Protein AF-A0A318CTT0-F1 (afdb_monomer_lite)

Sequence (79 aa):
MIDKSQYEKRILGEIRSLPEEALPKIARLLSLIREEFVTPESRFPLGEEDTSHEKTRNLLSTSKGNWAADVIADREDRV

Foldseek 3Di:
DPDPVNVVVVVVVVLVPDDPVCNVLVVVLVVLCCVQPVDPPDDDDDDCNVPSNVVLVVLVVPDPDDSSVVSVVVVVVVD

Structure (mmCIF, N/CA/C/O backbone):
data_AF-A0A318CTT0-F1
#
_entry.id   AF-A0A318CTT0-F1
#
loop_
_atom_site.group_PDB
_atom_site.id
_atom_site.type_symbol
_atom_site.label_atom_id
_atom_site.label_alt_id
_atom_site.label_comp_id
_atom_site.label_asym_id
_atom_site.label_entity_id
_atom_site.label_seq_id
_atom_site.pdbx_PDB_ins_code
_atom_site.Cartn_x
_atom_site.Cartn_y
_atom_site.Cartn_z
_atom_site.occupancy
_atom_site.B_iso_or_equiv
_atom_site.auth_seq_id
_atom_site.auth_comp_id
_atom_site.auth_asym_id
_atom_site.auth_atom_id
_atom_site.pdbx_PDB_model_num
ATOM 1 N N . MET A 1 1 ? -7.991 19.914 -13.842 1.00 57.00 1 MET A N 1
ATOM 2 C CA . MET A 1 1 ? -6.855 19.566 -12.961 1.00 57.00 1 MET A CA 1
ATOM 3 C C . MET A 1 1 ? -7.357 19.663 -11.536 1.00 57.00 1 MET A C 1
ATOM 5 O O . MET A 1 1 ? -7.923 20.694 -11.201 1.00 57.00 1 MET A O 1
ATOM 9 N N . ILE A 1 2 ? -7.258 18.593 -10.747 1.00 60.62 2 ILE A N 1
ATOM 10 C CA . ILE A 1 2 ? -7.590 18.668 -9.318 1.00 60.62 2 ILE A CA 1
ATOM 11 C C . ILE A 1 2 ? -6.542 19.576 -8.670 1.00 60.62 2 ILE A C 1
ATOM 13 O O . ILE A 1 2 ? -5.349 19.402 -8.914 1.00 60.62 2 ILE A O 1
ATOM 17 N N . ASP A 1 3 ? -6.988 20.565 -7.899 1.00 82.88 3 ASP A N 1
ATOM 18 C CA . ASP A 1 3 ? -6.102 21.408 -7.099 1.00 82.88 3 ASP A CA 1
ATOM 19 C C . ASP A 1 3 ? -5.328 20.511 -6.124 1.00 82.88 3 ASP A C 1
ATOM 21 O O . ASP A 1 3 ? -5.923 19.741 -5.363 1.00 82.88 3 ASP A O 1
ATOM 25 N N . LYS A 1 4 ? -3.996 20.596 -6.157 1.00 85.44 4 LYS A N 1
ATOM 26 C CA . LYS A 1 4 ? -3.094 19.795 -5.322 1.00 85.44 4 LYS A CA 1
ATOM 27 C C . LYS A 1 4 ? -3.491 19.860 -3.843 1.00 85.44 4 LYS A C 1
ATOM 29 O O . LYS A 1 4 ? -3.490 18.833 -3.170 1.00 85.44 4 LYS A O 1
ATOM 34 N N . SER A 1 5 ? -3.931 21.027 -3.363 1.00 83.75 5 SER A N 1
ATOM 35 C CA . SER A 1 5 ? -4.379 21.198 -1.976 1.00 83.75 5 SER A CA 1
ATOM 36 C C . SER A 1 5 ? -5.649 20.399 -1.662 1.00 83.75 5 SER A C 1
ATOM 38 O O . SER A 1 5 ? -5.791 19.844 -0.571 1.00 83.75 5 SER A O 1
ATOM 40 N N . GLN A 1 6 ? -6.582 20.307 -2.612 1.00 87.00 6 GLN A N 1
ATOM 41 C CA . GLN A 1 6 ? -7.806 19.518 -2.447 1.00 87.00 6 GLN A CA 1
ATOM 42 C C . GLN A 1 6 ? -7.514 18.018 -2.484 1.00 87.00 6 GLN A C 1
ATOM 44 O O . GLN A 1 6 ? -8.100 17.256 -1.716 1.00 87.00 6 GLN A O 1
ATOM 49 N N . TYR A 1 7 ? -6.579 17.606 -3.339 1.00 85.19 7 TYR A N 1
ATOM 50 C CA . TYR A 1 7 ? -6.132 16.222 -3.421 1.00 85.19 7 TYR A CA 1
ATOM 51 C C . TYR A 1 7 ? -5.459 15.759 -2.120 1.00 85.19 7 TYR A C 1
ATOM 53 O O . TYR A 1 7 ? -5.834 14.728 -1.565 1.00 85.19 7 TYR A O 1
ATOM 61 N N . GLU A 1 8 ? -4.542 16.562 -1.574 1.00 88.00 8 GLU A N 1
ATOM 62 C CA . GLU A 1 8 ? -3.876 16.276 -0.296 1.00 88.00 8 GLU A CA 1
ATOM 63 C C . GLU A 1 8 ? -4.872 16.190 0.866 1.00 88.00 8 GLU A C 1
ATOM 65 O O . GLU A 1 8 ? -4.838 15.240 1.650 1.00 88.00 8 GLU A O 1
ATOM 70 N N . LYS A 1 9 ? -5.812 17.141 0.952 1.00 92.56 9 LYS A N 1
ATOM 71 C CA . LYS A 1 9 ? -6.867 17.123 1.978 1.00 92.56 9 LYS A CA 1
ATOM 72 C C . LYS A 1 9 ? -7.711 15.856 1.912 1.00 92.56 9 LYS A C 1
ATOM 74 O O . LYS A 1 9 ? -8.056 15.307 2.957 1.00 92.56 9 LYS A O 1
ATOM 79 N N . ARG A 1 10 ? -8.029 15.391 0.703 1.00 91.00 10 ARG A N 1
ATOM 80 C CA . ARG A 1 10 ? -8.806 14.169 0.497 1.00 91.00 10 ARG A CA 1
ATOM 81 C C . ARG A 1 10 ? -8.051 12.932 0.982 1.00 91.00 10 ARG A C 1
ATOM 83 O O . ARG A 1 10 ? -8.612 12.182 1.772 1.00 91.00 10 ARG A O 1
ATOM 90 N N . ILE A 1 11 ? -6.787 12.762 0.588 1.00 88.62 11 ILE A N 1
ATOM 91 C CA . ILE A 1 11 ? -5.958 11.628 1.035 1.00 88.62 11 ILE A CA 1
ATOM 92 C C . ILE A 1 11 ? -5.842 11.611 2.560 1.00 88.62 11 ILE A C 1
ATOM 94 O O . ILE A 1 11 ? -6.043 10.577 3.191 1.00 88.62 11 ILE A O 1
ATOM 98 N N . LEU A 1 12 ? -5.556 12.764 3.172 1.00 89.56 12 LEU A N 1
ATOM 99 C CA . LEU A 1 12 ? -5.448 12.862 4.628 1.00 89.56 12 LEU A CA 1
ATOM 100 C C . LEU A 1 12 ? -6.773 12.541 5.329 1.00 89.56 12 LEU A C 1
ATOM 102 O O . LEU A 1 12 ? -6.760 11.936 6.400 1.00 89.56 12 LEU A O 1
ATOM 106 N N . GLY A 1 13 ? -7.905 12.933 4.741 1.00 92.62 13 GLY A N 1
ATOM 107 C CA . GLY A 1 13 ? -9.232 12.572 5.237 1.00 92.62 13 GLY A CA 1
ATOM 108 C C . GLY A 1 13 ? -9.476 11.065 5.194 1.00 92.62 13 GLY A C 1
ATOM 109 O O . GLY A 1 13 ? -9.886 10.487 6.196 1.00 92.62 13 GLY A O 1
ATOM 110 N N . GLU A 1 14 ? -9.158 10.428 4.067 1.00 90.69 14 GLU A N 1
ATOM 111 C CA . GLU A 1 14 ? -9.315 8.983 3.880 1.00 90.69 14 GLU A CA 1
ATOM 112 C C . GLU A 1 14 ? -8.420 8.196 4.854 1.00 90.69 14 GLU A C 1
ATOM 114 O O . GLU A 1 14 ? -8.917 7.304 5.536 1.00 90.69 14 GLU A O 1
ATOM 119 N N . ILE A 1 15 ? -7.152 8.588 5.037 1.00 88.56 15 ILE A N 1
ATOM 120 C CA . ILE A 1 15 ? -6.241 7.931 5.995 1.00 88.56 15 ILE A CA 1
ATOM 121 C C . ILE A 1 15 ? -6.766 8.042 7.430 1.00 88.56 15 ILE A C 1
ATOM 123 O O . ILE A 1 15 ? -6.748 7.062 8.169 1.00 88.56 15 ILE A O 1
ATOM 127 N N . ARG A 1 16 ? -7.260 9.220 7.829 1.00 89.56 16 ARG A N 1
ATOM 128 C CA . ARG A 1 16 ? -7.805 9.443 9.180 1.00 89.56 16 ARG A CA 1
ATOM 129 C C . ARG A 1 16 ? -9.096 8.674 9.448 1.00 89.56 16 ARG A C 1
ATOM 131 O O . ARG A 1 16 ? -9.423 8.462 10.608 1.00 89.56 16 ARG A O 1
ATOM 138 N N . SER A 1 17 ? -9.838 8.306 8.405 1.00 92.25 17 SER A N 1
ATOM 139 C CA . SER A 1 17 ? -11.069 7.519 8.544 1.00 92.25 17 SER A CA 1
ATOM 140 C C . SER A 1 17 ? -10.836 6.014 8.674 1.00 92.25 17 SER A C 1
ATOM 142 O O . SER A 1 17 ? -11.790 5.273 8.906 1.00 92.25 17 SER A O 1
ATOM 144 N N . LEU A 1 18 ? -9.597 5.547 8.499 1.00 90.25 18 LEU A N 1
ATOM 145 C CA . LEU A 1 18 ? -9.281 4.125 8.550 1.00 90.25 18 LEU A CA 1
ATOM 146 C C . LEU A 1 18 ? -9.147 3.633 9.999 1.00 90.25 18 LEU A C 1
ATOM 148 O O . LEU A 1 18 ? -8.749 4.406 10.871 1.00 90.25 18 LEU A O 1
ATOM 152 N N . PRO A 1 19 ? -9.444 2.345 10.258 1.00 93.00 19 PRO A N 1
ATOM 153 C CA . PRO A 1 19 ? -9.184 1.727 11.555 1.00 93.00 19 PRO A CA 1
ATOM 154 C C . PRO A 1 19 ? -7.703 1.833 11.940 1.00 93.00 19 PRO A C 1
ATOM 156 O O . PRO A 1 19 ? -6.830 1.764 11.068 1.00 93.00 19 PRO A O 1
ATOM 159 N N . GLU A 1 20 ? -7.403 1.957 13.235 1.00 89.81 20 GLU A N 1
ATOM 160 C CA . GLU A 1 20 ? -6.020 2.088 13.720 1.00 89.81 20 GLU A CA 1
ATOM 161 C C . GLU A 1 20 ? -5.146 0.898 13.293 1.00 89.81 20 GLU A C 1
ATOM 163 O O . GLU A 1 20 ? -3.977 1.071 12.948 1.00 89.81 20 GLU A O 1
ATOM 168 N N . GLU A 1 21 ? -5.726 -0.299 13.195 1.00 89.69 21 GLU A N 1
ATOM 169 C CA . GLU A 1 21 ? -5.049 -1.528 12.773 1.00 89.69 21 GLU A CA 1
ATOM 170 C C . GLU A 1 21 ? -4.627 -1.506 11.293 1.00 89.69 21 GLU A C 1
ATOM 172 O O . GLU A 1 21 ? -3.767 -2.286 10.871 1.00 89.69 21 GLU A O 1
ATOM 177 N N . ALA A 1 22 ? -5.214 -0.620 10.483 1.00 84.94 22 ALA A N 1
ATOM 178 C CA . ALA A 1 22 ? -4.849 -0.442 9.082 1.00 84.94 22 ALA A CA 1
ATOM 179 C C . ALA A 1 22 ? -3.628 0.478 8.906 1.00 84.94 22 ALA A C 1
ATOM 181 O O . ALA A 1 22 ? -2.909 0.348 7.910 1.00 84.94 22 ALA A O 1
ATOM 182 N N . LEU A 1 23 ? -3.352 1.371 9.865 1.00 85.19 23 LEU A N 1
ATOM 183 C CA . LEU A 1 23 ? -2.280 2.368 9.758 1.00 85.19 23 LEU A CA 1
ATOM 184 C C . LEU A 1 23 ? -0.884 1.747 9.574 1.00 85.19 23 LEU A C 1
ATOM 186 O O . LEU A 1 23 ? -0.169 2.208 8.680 1.00 85.19 23 LEU A O 1
ATOM 190 N N . PRO A 1 24 ? -0.486 0.681 10.304 1.00 86.06 24 PRO A N 1
ATOM 191 C CA . PRO A 1 24 ? 0.811 0.038 10.086 1.00 86.06 24 PRO A CA 1
ATOM 192 C C . PRO A 1 24 ? 0.969 -0.524 8.668 1.00 86.06 24 PRO A C 1
ATOM 194 O O . PRO A 1 24 ? 2.036 -0.402 8.067 1.00 86.06 24 PRO A O 1
ATOM 197 N N . LYS A 1 25 ? -0.100 -1.096 8.096 1.00 82.88 25 LYS A N 1
ATOM 198 C CA . LYS A 1 25 ? -0.084 -1.661 6.735 1.00 82.88 25 LYS A CA 1
ATOM 199 C C . LYS A 1 25 ? 0.050 -0.570 5.676 1.00 82.88 25 LYS A C 1
ATOM 201 O O . LYS A 1 25 ? 0.802 -0.733 4.720 1.00 82.88 25 LYS A O 1
ATOM 206 N N . ILE A 1 26 ? -0.634 0.556 5.869 1.00 85.06 26 ILE A N 1
ATOM 207 C CA . ILE A 1 26 ? -0.551 1.718 4.976 1.00 85.06 26 ILE A CA 1
ATOM 208 C C . ILE A 1 26 ? 0.833 2.354 5.049 1.00 85.06 26 ILE A C 1
ATOM 210 O O . ILE A 1 26 ? 1.426 2.634 4.012 1.00 85.06 26 ILE A O 1
ATOM 214 N N . ALA A 1 27 ? 1.373 2.545 6.256 1.00 84.25 27 ALA A N 1
ATOM 215 C CA . ALA A 1 27 ? 2.723 3.064 6.442 1.00 84.25 27 ALA A CA 1
ATOM 216 C C . ALA A 1 27 ? 3.756 2.174 5.738 1.00 84.25 27 ALA A C 1
ATOM 218 O O . ALA A 1 27 ? 4.610 2.681 5.014 1.00 84.25 27 ALA A O 1
ATOM 219 N N . ARG A 1 28 ? 3.626 0.848 5.874 1.00 81.75 28 ARG A N 1
ATOM 220 C CA . ARG A 1 28 ? 4.482 -0.112 5.172 1.00 81.75 28 ARG A CA 1
ATOM 221 C C . ARG A 1 28 ? 4.352 0.005 3.656 1.00 81.75 28 ARG A C 1
ATOM 223 O O . ARG A 1 28 ? 5.368 0.087 2.978 1.00 81.75 28 ARG A O 1
ATOM 230 N N . LEU A 1 29 ? 3.132 0.069 3.126 1.00 82.62 29 LEU A N 1
ATOM 231 C CA . LEU A 1 29 ? 2.902 0.228 1.690 1.00 82.62 29 LEU A CA 1
ATOM 232 C C . LEU A 1 29 ? 3.521 1.527 1.151 1.00 82.62 29 LEU A C 1
ATOM 234 O O . LEU A 1 29 ? 4.153 1.511 0.100 1.00 82.62 29 LEU A O 1
ATOM 238 N N . LEU A 1 30 ? 3.384 2.640 1.875 1.00 82.44 30 LEU A N 1
ATOM 239 C CA . LEU A 1 30 ? 3.991 3.918 1.496 1.00 82.44 30 LEU A CA 1
ATOM 240 C C . LEU A 1 30 ? 5.522 3.853 1.498 1.00 82.44 30 LEU A C 1
ATOM 242 O O . LEU A 1 30 ? 6.142 4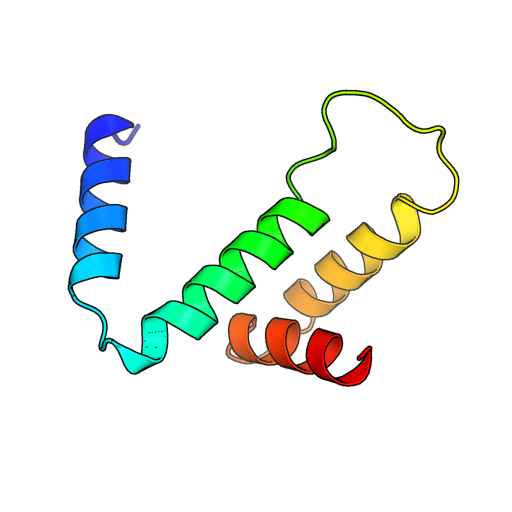.389 0.582 1.00 82.44 30 LEU A O 1
ATOM 246 N N . SER A 1 31 ? 6.130 3.182 2.482 1.00 79.31 31 SER A N 1
ATOM 247 C CA . SER A 1 31 ? 7.578 2.942 2.497 1.00 79.31 31 SER A CA 1
ATOM 248 C C . SER A 1 31 ? 8.024 2.116 1.293 1.00 79.31 31 SER A C 1
ATOM 250 O O . SER A 1 31 ? 8.962 2.514 0.612 1.00 79.31 31 SER A O 1
ATOM 252 N N . LEU A 1 32 ? 7.302 1.040 0.964 1.00 74.94 32 LEU A N 1
ATOM 253 C CA . LEU A 1 32 ? 7.608 0.195 -0.196 1.00 74.94 32 LEU A CA 1
ATOM 254 C C . LEU A 1 32 ? 7.494 0.965 -1.513 1.00 74.94 32 LEU A C 1
ATOM 256 O O . LEU A 1 32 ? 8.375 0.880 -2.359 1.00 74.94 32 LEU A O 1
ATOM 260 N N . ILE A 1 33 ? 6.438 1.764 -1.678 1.00 76.69 33 ILE A N 1
ATOM 261 C CA . ILE A 1 33 ? 6.282 2.618 -2.861 1.00 76.69 33 ILE A CA 1
ATOM 262 C C . ILE A 1 33 ? 7.414 3.644 -2.933 1.00 76.69 33 ILE A C 1
ATOM 264 O O . ILE A 1 33 ? 7.919 3.924 -4.014 1.00 76.69 33 ILE A O 1
ATOM 268 N N . ARG A 1 34 ? 7.825 4.217 -1.799 1.00 74.25 34 ARG A N 1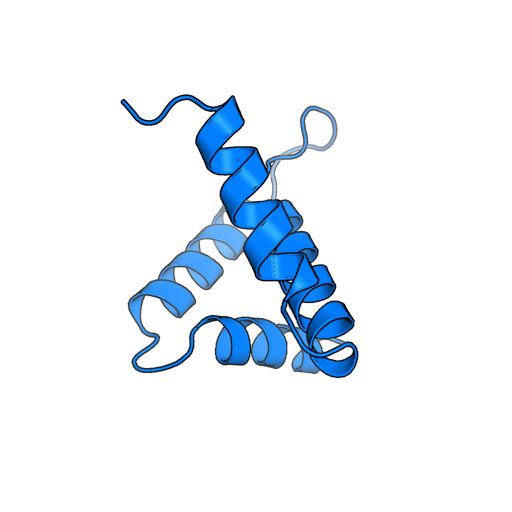
ATOM 269 C CA . ARG A 1 34 ? 8.934 5.170 -1.759 1.00 74.25 34 ARG A CA 1
ATOM 270 C C . ARG A 1 34 ? 10.248 4.509 -2.173 1.00 74.25 34 ARG A C 1
ATOM 272 O O . ARG A 1 34 ? 10.947 5.080 -2.992 1.00 74.25 34 ARG A O 1
ATOM 279 N N . GLU A 1 35 ? 10.556 3.329 -1.652 1.00 73.44 35 GLU A N 1
ATOM 280 C CA . GLU A 1 35 ? 11.751 2.563 -2.031 1.00 73.44 35 GLU A CA 1
ATOM 281 C C . GLU A 1 35 ? 11.750 2.185 -3.519 1.00 73.44 35 GLU A C 1
ATOM 283 O O . GLU A 1 35 ? 12.784 2.261 -4.173 1.00 73.44 35 GLU A O 1
ATOM 288 N N . GLU A 1 36 ? 10.589 1.815 -4.064 1.00 69.25 36 GLU A N 1
ATOM 289 C CA . GLU A 1 36 ? 10.458 1.324 -5.441 1.00 69.25 36 GLU A CA 1
ATOM 290 C C . GLU A 1 36 ? 10.227 2.410 -6.495 1.00 69.25 36 GLU A C 1
ATOM 292 O O . GLU A 1 36 ? 10.444 2.156 -7.673 1.00 69.25 36 GLU A O 1
ATOM 297 N N . PHE A 1 37 ? 9.732 3.594 -6.138 1.00 66.88 37 PHE A N 1
ATOM 298 C CA . PHE A 1 37 ? 9.320 4.603 -7.128 1.00 66.88 37 PHE A CA 1
ATOM 299 C C . PHE A 1 37 ? 9.824 6.010 -6.840 1.00 66.88 37 PHE A C 1
ATOM 301 O O . PHE A 1 37 ? 9.809 6.854 -7.737 1.00 66.88 37 PHE A O 1
ATOM 308 N N . VAL A 1 38 ? 10.265 6.291 -5.616 1.00 63.62 38 VAL A N 1
ATOM 309 C CA . VAL A 1 38 ? 10.925 7.553 -5.295 1.00 63.62 38 VAL A CA 1
ATOM 310 C C . VAL A 1 38 ? 12.415 7.260 -5.306 1.00 63.62 38 VAL A C 1
ATOM 312 O O . VAL A 1 38 ? 12.997 6.876 -4.294 1.00 63.62 38 VAL A O 1
ATOM 315 N N . THR A 1 39 ? 13.007 7.398 -6.493 1.00 54.34 39 THR A N 1
ATOM 316 C CA . THR A 1 39 ? 14.452 7.313 -6.712 1.00 54.34 39 THR A CA 1
ATOM 317 C C . THR A 1 39 ? 15.220 8.042 -5.607 1.00 54.34 39 THR A C 1
ATOM 319 O O . THR A 1 39 ? 14.785 9.109 -5.151 1.00 54.34 39 THR A O 1
ATOM 322 N N . PRO A 1 40 ? 16.380 7.520 -5.172 1.00 50.38 40 PRO A N 1
ATOM 323 C CA . PRO A 1 40 ? 17.254 8.278 -4.305 1.00 50.38 40 PRO A CA 1
ATOM 324 C C . PRO A 1 40 ? 17.755 9.476 -5.110 1.00 50.38 40 PRO A C 1
ATOM 326 O O . PRO A 1 40 ? 18.617 9.360 -5.982 1.00 50.38 40 PRO A O 1
ATOM 329 N N . GLU A 1 41 ? 17.222 10.661 -4.820 1.00 49.03 41 GLU A N 1
ATOM 330 C CA . GLU A 1 41 ? 17.963 11.878 -5.097 1.00 49.03 41 GLU A CA 1
ATOM 331 C C . GLU A 1 41 ? 19.312 11.750 -4.375 1.00 49.03 41 GLU A C 1
ATOM 333 O O . GLU A 1 41 ? 19.419 11.944 -3.168 1.00 49.03 41 GLU A O 1
ATOM 338 N N . SER A 1 42 ? 20.346 11.428 -5.154 1.00 52.06 42 SER A N 1
ATOM 339 C CA . SER A 1 42 ? 21.758 11.461 -4.786 1.00 52.06 42 SER A CA 1
ATOM 340 C C . SER A 1 42 ? 22.292 10.289 -3.944 1.00 52.06 42 SER A C 1
ATOM 342 O O . SER A 1 42 ? 21.944 10.110 -2.780 1.00 52.06 42 SER A O 1
ATOM 344 N N . ARG A 1 43 ? 23.332 9.658 -4.519 1.00 46.38 43 ARG A N 1
ATOM 345 C CA . ARG A 1 43 ? 24.381 8.803 -3.920 1.00 46.38 43 ARG A CA 1
ATOM 346 C C . ARG A 1 43 ? 24.061 7.309 -3.903 1.00 46.38 43 ARG A C 1
ATOM 348 O O . ARG A 1 43 ? 23.575 6.821 -2.904 1.00 46.38 43 ARG A O 1
ATOM 355 N N . PHE A 1 44 ? 24.381 6.595 -4.980 1.00 41.53 44 PHE A N 1
ATOM 356 C CA . PHE A 1 44 ? 25.315 5.448 -5.049 1.00 41.53 44 PHE A CA 1
ATOM 357 C C . PHE A 1 44 ? 25.263 4.863 -6.480 1.00 41.53 44 PHE A C 1
ATOM 359 O O . PHE A 1 44 ? 24.249 5.030 -7.155 1.00 41.53 44 PHE A O 1
ATOM 366 N N . PRO A 1 45 ? 26.365 4.301 -7.019 1.00 47.88 45 PRO A N 1
ATOM 367 C CA . PRO A 1 45 ? 26.447 3.981 -8.437 1.00 47.88 45 PRO A CA 1
ATOM 368 C C . PRO A 1 45 ? 25.647 2.717 -8.781 1.00 47.88 45 PRO A C 1
ATOM 370 O O . PRO A 1 45 ? 25.754 1.696 -8.107 1.00 47.88 45 PRO A O 1
ATOM 373 N N . LEU A 1 46 ? 24.885 2.851 -9.867 1.00 56.25 46 LEU A N 1
ATOM 374 C CA . LEU A 1 46 ? 24.214 1.848 -10.694 1.00 56.25 46 LEU A CA 1
ATOM 375 C C . LEU A 1 46 ? 24.820 0.437 -10.617 1.00 56.25 46 LEU A C 1
ATOM 377 O O . LEU A 1 46 ? 25.983 0.228 -10.969 1.00 56.25 46 LEU A O 1
ATOM 381 N N . GLY A 1 47 ? 23.982 -0.534 -10.251 1.00 47.03 47 GLY A N 1
ATOM 382 C CA . GLY A 1 47 ? 24.296 -1.960 -10.363 1.00 47.03 47 GLY A CA 1
ATOM 383 C C . GLY A 1 47 ? 23.086 -2.897 -10.293 1.00 47.03 47 GLY A C 1
ATOM 384 O O . GLY A 1 47 ? 23.113 -3.944 -10.926 1.00 47.03 47 GLY A O 1
ATOM 385 N N . GLU A 1 48 ? 22.007 -2.520 -9.593 1.00 52.53 48 GLU A N 1
ATOM 386 C CA . GLU A 1 48 ? 20.843 -3.409 -9.385 1.00 52.53 48 GLU A CA 1
ATOM 387 C C . GLU A 1 48 ? 19.466 -2.747 -9.609 1.00 52.53 48 GLU A C 1
ATOM 389 O O . GLU A 1 48 ? 18.438 -3.386 -9.382 1.00 52.53 48 GLU A O 1
ATOM 394 N N . GLU A 1 49 ? 19.409 -1.493 -10.077 1.00 53.75 49 GLU A N 1
ATOM 395 C CA . GLU A 1 49 ? 18.153 -0.718 -10.158 1.00 53.75 49 GLU A CA 1
ATOM 396 C C . GLU A 1 49 ? 17.118 -1.307 -11.135 1.00 53.75 49 GLU A C 1
ATOM 398 O O . GLU A 1 49 ? 15.932 -1.346 -10.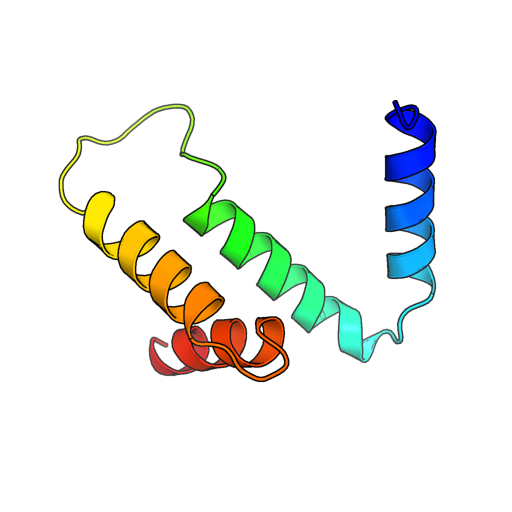811 1.00 53.75 49 GLU A O 1
ATOM 403 N N . ASP A 1 50 ? 17.532 -1.850 -12.285 1.00 53.38 50 ASP A N 1
ATOM 404 C CA . ASP A 1 50 ? 16.573 -2.323 -13.300 1.00 53.38 50 ASP A CA 1
ATOM 405 C C . ASP A 1 50 ? 15.741 -3.530 -12.830 1.00 53.38 50 ASP A C 1
ATOM 407 O O . ASP A 1 50 ? 14.544 -3.633 -13.107 1.00 53.38 50 ASP A O 1
ATOM 411 N N . THR A 1 51 ? 16.340 -4.428 -12.044 1.00 56.03 51 THR A N 1
ATOM 412 C CA . THR A 1 51 ? 15.678 -5.678 -11.640 1.00 56.03 51 THR A CA 1
ATOM 413 C C . THR A 1 51 ? 14.563 -5.454 -10.616 1.00 56.03 51 THR A C 1
ATOM 415 O O . THR A 1 51 ? 13.594 -6.218 -10.587 1.00 56.03 51 THR A O 1
ATOM 418 N N . SER A 1 52 ? 14.695 -4.443 -9.748 1.00 58.34 52 SER A N 1
ATOM 419 C CA . SER A 1 52 ? 13.703 -4.164 -8.698 1.00 58.34 52 SER A CA 1
ATOM 420 C C . SER A 1 52 ? 12.436 -3.562 -9.295 1.00 58.34 52 SER A C 1
ATOM 422 O O . SER A 1 52 ? 11.334 -4.074 -9.078 1.00 58.34 52 SER A O 1
ATOM 424 N N . HIS A 1 53 ? 12.605 -2.559 -10.159 1.00 64.31 53 HIS A N 1
ATOM 425 C CA . HIS A 1 53 ? 11.494 -1.891 -10.824 1.00 64.31 53 HIS A CA 1
ATOM 426 C C . HIS A 1 53 ? 10.742 -2.827 -11.773 1.00 64.31 53 HIS A C 1
ATOM 428 O O . HIS A 1 53 ? 9.509 -2.810 -11.802 1.00 64.31 53 HIS A O 1
ATOM 434 N N . GLU A 1 54 ? 11.449 -3.683 -12.517 1.00 65.31 54 GLU A N 1
ATOM 435 C CA . GLU A 1 54 ? 10.812 -4.649 -13.414 1.00 65.31 54 GLU A CA 1
ATOM 436 C C . GLU A 1 54 ? 9.998 -5.700 -12.644 1.00 65.31 54 GL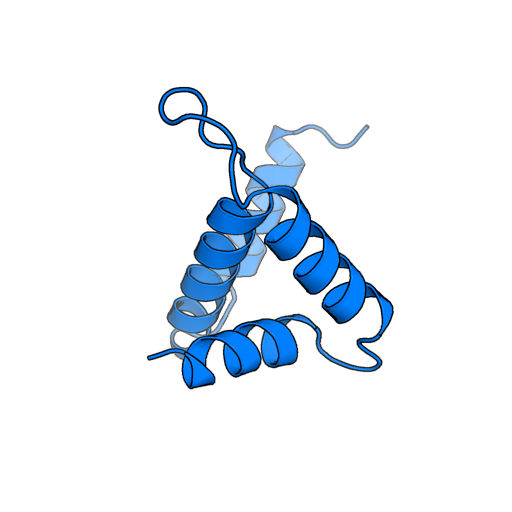U A C 1
ATOM 438 O O . GLU A 1 54 ? 8.879 -6.031 -13.043 1.00 65.31 54 GLU A O 1
ATOM 443 N N . LYS A 1 55 ? 10.489 -6.163 -11.486 1.00 65.94 55 LYS A N 1
ATOM 444 C CA . LYS A 1 55 ? 9.744 -7.081 -10.608 1.00 65.94 55 LYS A CA 1
ATOM 445 C C . LYS A 1 55 ? 8.491 -6.438 -10.027 1.00 65.94 55 LYS A C 1
ATOM 447 O O . LYS A 1 55 ? 7.421 -7.038 -10.115 1.00 65.94 55 LYS A O 1
ATOM 452 N N . THR A 1 56 ? 8.591 -5.224 -9.489 1.00 66.69 56 THR A N 1
ATOM 453 C CA . THR A 1 56 ? 7.436 -4.502 -8.931 1.00 66.69 56 THR A CA 1
ATOM 454 C C . THR A 1 56 ? 6.400 -4.212 -10.012 1.00 66.69 56 THR A C 1
ATOM 456 O O . THR A 1 56 ? 5.204 -4.434 -9.822 1.00 66.69 56 THR A O 1
ATOM 459 N N . ARG A 1 57 ? 6.849 -3.799 -11.200 1.00 68.25 57 ARG A N 1
ATOM 460 C CA . ARG A 1 57 ? 5.986 -3.578 -12.362 1.00 68.25 57 ARG A CA 1
ATOM 461 C C . ARG A 1 57 ? 5.299 -4.866 -12.820 1.00 68.25 57 ARG A C 1
ATOM 463 O O . ARG A 1 57 ? 4.098 -4.833 -13.090 1.00 68.25 57 ARG A O 1
ATOM 470 N N . ASN A 1 58 ? 6.019 -5.988 -12.863 1.00 71.25 58 ASN A N 1
ATOM 471 C CA . ASN A 1 58 ? 5.433 -7.291 -13.165 1.00 71.25 58 ASN A CA 1
ATOM 472 C C . ASN A 1 58 ? 4.375 -7.666 -12.125 1.00 71.25 58 ASN A C 1
ATOM 474 O O . ASN A 1 58 ? 3.249 -7.949 -12.518 1.00 71.25 58 ASN A O 1
ATOM 478 N N . LEU A 1 59 ? 4.682 -7.555 -10.831 1.00 67.50 59 LEU A N 1
ATOM 479 C CA . LEU A 1 59 ? 3.773 -7.900 -9.735 1.00 67.50 59 LEU A CA 1
ATOM 480 C C . LEU A 1 59 ? 2.477 -7.071 -9.778 1.00 67.50 59 LEU A C 1
ATOM 482 O O . LEU A 1 59 ? 1.383 -7.630 -9.690 1.00 67.50 59 LEU A O 1
ATOM 486 N N . LEU A 1 60 ? 2.581 -5.763 -10.041 1.00 68.38 60 LEU A N 1
ATOM 487 C CA . LEU A 1 60 ? 1.425 -4.886 -10.266 1.00 68.38 60 LEU A CA 1
ATOM 488 C C . LEU A 1 60 ? 0.625 -5.275 -11.517 1.00 68.38 60 LEU A C 1
ATOM 490 O O . LEU A 1 60 ? -0.603 -5.252 -11.489 1.00 68.38 60 LEU A O 1
ATOM 494 N N . SER A 1 61 ? 1.301 -5.636 -12.611 1.00 69.31 61 SER A N 1
ATOM 495 C CA . SER A 1 61 ? 0.645 -6.008 -13.873 1.00 69.31 61 SER A CA 1
ATOM 496 C C . SER A 1 61 ? -0.034 -7.382 -13.831 1.00 69.31 61 SER A C 1
ATOM 498 O O . SER A 1 61 ? -1.021 -7.603 -14.532 1.00 69.31 61 SER A O 1
ATOM 500 N N . THR A 1 62 ? 0.472 -8.304 -13.006 1.00 71.44 62 THR A N 1
ATOM 501 C CA . THR A 1 62 ? -0.054 -9.667 -12.861 1.00 71.44 62 THR A CA 1
ATOM 502 C C . THR A 1 62 ? -1.050 -9.809 -11.714 1.00 71.44 62 THR A C 1
ATOM 504 O O . THR A 1 62 ? -1.756 -10.818 -11.652 1.00 71.44 62 THR A O 1
ATOM 507 N N . SER A 1 63 ? -1.123 -8.822 -10.814 1.00 70.62 63 SER A N 1
ATOM 508 C CA . SER A 1 63 ? -2.064 -8.812 -9.694 1.00 70.62 63 SER A CA 1
ATOM 509 C C . SER A 1 63 ? -3.505 -8.810 -10.206 1.00 70.62 63 SER A C 1
ATOM 511 O O . SER A 1 63 ? -3.992 -7.833 -10.774 1.00 70.62 63 SER A O 1
ATOM 513 N N . LYS A 1 64 ? -4.216 -9.912 -9.957 1.00 72.19 64 LYS A N 1
ATOM 514 C CA . LYS A 1 64 ? -5.660 -10.038 -10.223 1.00 72.19 64 LYS A CA 1
ATOM 515 C C . LYS A 1 64 ? -6.520 -9.592 -9.032 1.00 72.19 64 LYS A C 1
ATOM 517 O O . LYS A 1 64 ? -7.744 -9.615 -9.137 1.00 72.19 64 LYS A O 1
ATOM 522 N N . GLY A 1 65 ? -5.892 -9.236 -7.908 1.00 69.81 65 GLY A N 1
ATOM 523 C CA . GLY A 1 65 ? -6.539 -8.959 -6.626 1.00 69.81 65 GLY A CA 1
ATOM 524 C C . GLY A 1 65 ? -6.057 -7.661 -5.975 1.00 69.81 65 GLY A C 1
ATOM 525 O O . GLY A 1 65 ? -5.742 -6.681 -6.653 1.00 69.81 65 GLY A O 1
ATOM 526 N N . ASN A 1 66 ? -6.044 -7.632 -4.639 1.00 73.25 66 ASN A N 1
ATOM 527 C CA . ASN A 1 66 ? -5.549 -6.482 -3.889 1.00 73.25 66 ASN A CA 1
ATOM 528 C C . ASN A 1 66 ? -4.018 -6.450 -3.927 1.00 73.25 66 ASN A C 1
ATOM 530 O O . ASN A 1 66 ? -3.355 -7.011 -3.059 1.00 73.25 66 ASN A O 1
ATOM 534 N N . TRP A 1 67 ? -3.485 -5.726 -4.906 1.00 73.12 67 TRP A N 1
ATOM 535 C CA . TRP A 1 67 ? -2.050 -5.564 -5.128 1.00 73.12 67 TRP A CA 1
ATOM 536 C C . TRP A 1 67 ? -1.273 -5.120 -3.879 1.00 73.12 67 TRP A C 1
ATOM 538 O O . TRP A 1 67 ? -0.117 -5.492 -3.718 1.00 73.12 67 TRP A O 1
ATOM 548 N N . ALA A 1 68 ? -1.889 -4.358 -2.967 1.00 69.00 68 ALA A N 1
ATOM 549 C CA . ALA A 1 68 ? -1.228 -3.943 -1.734 1.00 69.00 68 ALA A CA 1
ATOM 550 C C . ALA A 1 68 ? -0.946 -5.133 -0.803 1.00 69.00 68 ALA A C 1
ATOM 552 O O . ALA A 1 68 ? 0.077 -5.145 -0.127 1.00 69.00 68 ALA A O 1
ATOM 553 N N . ALA A 1 69 ? -1.828 -6.137 -0.776 1.00 70.44 69 ALA A N 1
ATOM 554 C CA . ALA A 1 69 ? -1.605 -7.361 -0.012 1.00 70.44 69 ALA A CA 1
ATOM 555 C C . ALA A 1 69 ? -0.474 -8.196 -0.630 1.00 70.44 69 ALA A C 1
ATOM 557 O O . ALA A 1 69 ? 0.411 -8.642 0.095 1.00 70.44 69 ALA A O 1
ATOM 558 N N . ASP A 1 70 ? -0.466 -8.325 -1.958 1.00 71.38 70 ASP A N 1
ATOM 559 C CA . ASP A 1 70 ? 0.544 -9.096 -2.692 1.00 71.38 70 ASP A CA 1
ATOM 560 C C . ASP A 1 70 ? 1.946 -8.469 -2.555 1.00 71.38 70 ASP A C 1
ATOM 562 O O . ASP A 1 70 ? 2.929 -9.170 -2.320 1.00 71.38 70 ASP A O 1
ATOM 566 N N . VAL A 1 71 ? 2.038 -7.134 -2.615 1.00 69.69 71 VAL A N 1
ATOM 567 C CA . VAL A 1 71 ? 3.288 -6.381 -2.408 1.00 69.69 71 VAL A CA 1
ATOM 568 C C . VAL A 1 71 ? 3.804 -6.503 -0.969 1.00 69.69 71 VAL A C 1
ATOM 570 O O . VAL A 1 71 ? 5.010 -6.627 -0.758 1.00 69.69 71 VAL A O 1
ATOM 573 N N . ILE A 1 72 ? 2.916 -6.456 0.032 1.00 69.94 72 ILE A N 1
ATOM 574 C CA . ILE A 1 72 ? 3.311 -6.612 1.441 1.00 69.94 72 ILE A CA 1
ATOM 575 C C . ILE A 1 72 ? 3.832 -8.034 1.698 1.00 69.94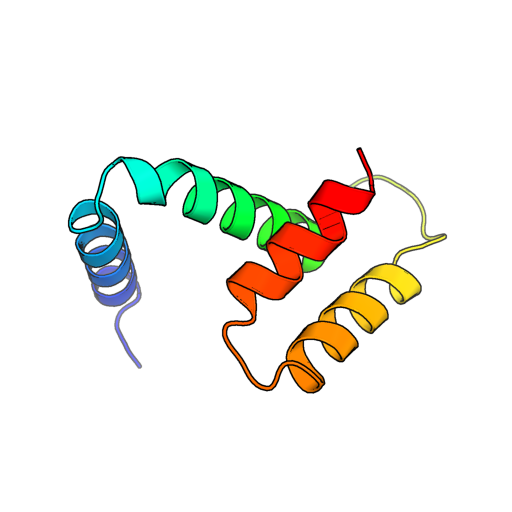 72 ILE A C 1
ATOM 577 O O . ILE A 1 72 ? 4.864 -8.175 2.354 1.00 69.94 72 ILE A O 1
ATOM 581 N N . ALA A 1 73 ? 3.165 -9.058 1.156 1.00 71.44 73 ALA A N 1
ATOM 582 C CA . ALA A 1 73 ? 3.534 -10.461 1.340 1.00 71.44 73 ALA A CA 1
ATOM 583 C C . ALA A 1 73 ? 4.900 -10.812 0.714 1.00 71.44 73 ALA A C 1
ATOM 585 O O . ALA A 1 73 ? 5.747 -11.368 1.407 1.00 71.44 73 ALA A O 1
ATOM 586 N N . ASP A 1 74 ? 5.174 -10.401 -0.536 1.00 69.12 74 ASP A N 1
ATOM 587 C CA . ASP A 1 74 ? 6.476 -10.635 -1.210 1.00 69.12 74 ASP A CA 1
ATOM 588 C C . ASP A 1 74 ? 7.676 -10.101 -0.407 1.00 69.12 74 ASP A C 1
ATOM 590 O O . ASP A 1 74 ? 8.801 -10.586 -0.527 1.00 69.12 74 ASP A O 1
ATOM 594 N N . ARG A 1 75 ? 7.448 -9.071 0.415 1.00 66.31 75 ARG A N 1
ATOM 595 C CA . ARG A 1 75 ? 8.477 -8.440 1.244 1.00 66.31 75 ARG A CA 1
ATOM 596 C C . ARG A 1 75 ? 8.567 -9.001 2.657 1.00 66.31 75 ARG A C 1
ATOM 598 O O . ARG A 1 75 ? 9.615 -8.831 3.273 1.00 66.31 75 ARG A O 1
ATOM 605 N N . GLU A 1 76 ? 7.519 -9.631 3.184 1.00 64.50 76 GLU A N 1
ATOM 606 C CA . GLU A 1 76 ? 7.615 -10.403 4.432 1.00 64.50 76 GLU A CA 1
ATOM 607 C C . GLU A 1 76 ? 8.501 -11.636 4.254 1.00 64.50 76 GLU A C 1
ATOM 609 O O . GLU A 1 76 ? 9.308 -11.912 5.132 1.00 64.50 76 GLU A O 1
ATOM 614 N N . ASP A 1 77 ? 8.458 -12.277 3.086 1.00 58.41 77 ASP A N 1
ATOM 615 C CA . ASP A 1 77 ? 9.287 -13.449 2.761 1.00 58.41 77 ASP A CA 1
ATOM 616 C C . ASP A 1 77 ? 10.800 -13.153 2.647 1.00 58.41 77 ASP A C 1
ATOM 618 O O . ASP A 1 77 ? 11.604 -14.072 2.490 1.00 58.41 77 ASP A O 1
ATOM 622 N N . ARG A 1 78 ? 11.219 -11.879 2.703 1.00 55.94 78 ARG A N 1
ATOM 623 C CA . ARG A 1 78 ? 12.632 -11.464 2.586 1.00 55.94 78 ARG A CA 1
ATOM 624 C C . ARG A 1 78 ? 13.323 -11.191 3.927 1.00 55.94 78 ARG A C 1
ATOM 626 O O . ARG A 1 78 ? 14.512 -10.871 3.906 1.00 55.94 78 ARG A O 1
ATOM 633 N N . VAL A 1 79 ? 12.596 -11.250 5.047 1.00 49.72 79 VAL A N 1
ATOM 634 C CA . VAL A 1 79 ? 13.100 -10.953 6.404 1.00 49.72 79 VAL A CA 1
ATOM 635 C C . VAL A 1 79 ? 13.414 -12.234 7.165 1.00 49.72 79 VAL A C 1
ATOM 637 O O . VAL A 1 79 ? 12.580 -13.162 7.127 1.00 49.72 79 VAL A O 1
#

pLDDT: mean 71.95, std 13.78, range [41.53, 93.0]

Radius of gyration: 15.25 Å; chains: 1; bounding box: 38×35×28 Å

Secondary structure (DSSP, 8-state):
--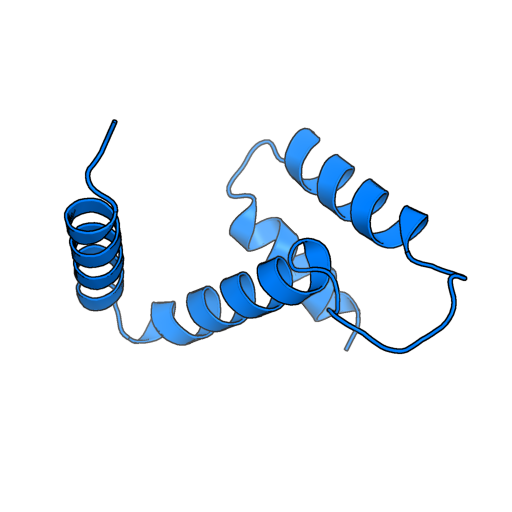-HHHHHHHHHHHHHTS-GGGHHHHHHHHHHHHHHHS--SS----SSHHHHHHHHHHHHHH-SS-HHHHHHHHHHTT-